Protein AF-K1UNY4-F1 (afdb_monomer_lite)

Secondary structure (DSSP, 8-state):
---TT--EEEEEE-SSSS-EEEEEE-SB-TTSPBP--TTHHHHHHHHHHHHHHHHTPPP-S----------PPP-

Structure (mmCIF, N/CA/C/O backbone):
data_AF-K1UNY4-F1
#
_entry.id   AF-K1UNY4-F1
#
loop_
_atom_site.group_PDB
_atom_site.id
_atom_site.type_symbol
_atom_site.label_atom_id
_atom_site.label_alt_id
_atom_site.label_comp_id
_atom_site.label_asym_id
_atom_site.label_entity_id
_atom_site.label_seq_id
_atom_site.pdbx_PDB_ins_code
_atom_site.Cartn_x
_atom_site.Cartn_y
_atom_site.Cartn_z
_atom_site.occupancy
_atom_site.B_iso_or_equiv
_atom_site.auth_seq_id
_atom_site.auth_comp_id
_atom_site.auth_asym_id
_atom_site.auth_atom_id
_atom_site.pdbx_PDB_model_num
ATOM 1 N N . MET A 1 1 ? 2.935 -4.287 -9.776 1.00 85.88 1 MET A N 1
ATOM 2 C CA . MET A 1 1 ? 3.573 -3.963 -8.479 1.00 85.88 1 MET A CA 1
ATOM 3 C C . MET A 1 1 ? 4.415 -5.115 -7.941 1.00 85.88 1 MET A C 1
ATOM 5 O O . MET A 1 1 ? 5.463 -4.830 -7.390 1.00 85.88 1 MET A O 1
ATOM 9 N N . GLY A 1 2 ? 4.049 -6.380 -8.189 1.00 87.25 2 GLY A N 1
ATOM 10 C CA . GLY A 1 2 ? 4.907 -7.537 -7.876 1.00 87.25 2 GLY A CA 1
ATOM 11 C C . GLY A 1 2 ? 4.499 -8.306 -6.619 1.00 87.25 2 GLY A C 1
ATOM 12 O O . GLY A 1 2 ? 5.094 -9.330 -6.336 1.00 87.25 2 GLY A O 1
ATOM 13 N N . TRP A 1 3 ? 3.464 -7.840 -5.913 1.00 90.88 3 TRP A N 1
ATOM 14 C CA . TRP A 1 3 ? 2.837 -8.516 -4.768 1.00 90.88 3 TRP A CA 1
ATOM 15 C C . TRP A 1 3 ? 1.611 -9.362 -5.159 1.00 90.88 3 TRP A C 1
ATOM 17 O O . TRP A 1 3 ? 0.751 -9.616 -4.325 1.00 90.88 3 TRP A O 1
ATOM 27 N N . GLY A 1 4 ? 1.482 -9.741 -6.435 1.00 88.56 4 GLY A N 1
ATOM 28 C CA . GLY A 1 4 ? 0.446 -10.699 -6.832 1.00 88.56 4 GLY A CA 1
ATOM 29 C C . GLY A 1 4 ? 0.718 -12.054 -6.183 1.00 88.56 4 GLY A C 1
ATOM 30 O O . GLY A 1 4 ? 1.881 -12.375 -5.957 1.00 88.56 4 GLY A O 1
ATOM 31 N N . GLU A 1 5 ? -0.340 -12.805 -5.867 1.00 88.81 5 GLU A N 1
ATOM 32 C CA . GLU A 1 5 ? -0.265 -14.162 -5.284 1.00 88.81 5 GLU A CA 1
ATOM 33 C C . GLU A 1 5 ? 0.360 -14.241 -3.879 1.00 88.81 5 GLU A C 1
ATOM 35 O O . GLU A 1 5 ? 0.555 -15.327 -3.337 1.00 88.81 5 GLU A O 1
ATOM 40 N N . GLN A 1 6 ? 0.634 -13.098 -3.249 1.00 94.00 6 GLN A N 1
ATOM 41 C CA . GLN A 1 6 ? 1.144 -13.059 -1.885 1.00 94.00 6 GLN A CA 1
ATOM 42 C C . GLN A 1 6 ? 0.031 -13.342 -0.869 1.00 94.00 6 GLN A C 1
ATOM 44 O O . GLN A 1 6 ? -1.102 -12.897 -1.071 1.00 94.00 6 GLN A O 1
ATOM 49 N N . PRO A 1 7 ? 0.340 -14.000 0.262 1.00 95.38 7 PRO A N 1
ATOM 50 C CA . PRO A 1 7 ? -0.591 -14.065 1.377 1.00 95.38 7 PRO A CA 1
ATOM 51 C C . PRO A 1 7 ? -0.815 -12.659 1.945 1.00 95.38 7 PRO A C 1
ATOM 53 O O . PRO A 1 7 ? 0.134 -11.887 2.124 1.00 95.38 7 PRO A O 1
ATOM 56 N N . TYR A 1 8 ? -2.070 -12.335 2.246 1.00 95.94 8 TYR A N 1
ATOM 57 C CA . TYR A 1 8 ? -2.453 -11.025 2.756 1.00 95.94 8 TYR A CA 1
ATOM 58 C C . TYR A 1 8 ? -3.526 -11.119 3.840 1.00 95.94 8 TYR A C 1
ATOM 60 O O . TYR A 1 8 ? -4.305 -12.068 3.897 1.00 95.94 8 TYR A O 1
ATOM 68 N N . ILE A 1 9 ? -3.570 -10.093 4.686 1.00 97.25 9 ILE A N 1
ATOM 69 C CA . ILE A 1 9 ? -4.617 -9.872 5.683 1.00 97.25 9 ILE A CA 1
ATOM 70 C C . ILE A 1 9 ? -5.342 -8.583 5.317 1.00 97.25 9 ILE A C 1
ATOM 72 O O . ILE A 1 9 ? -4.714 -7.584 4.954 1.00 97.25 9 ILE A O 1
ATOM 76 N N . VAL A 1 10 ? -6.668 -8.607 5.424 1.00 96.56 10 VAL A N 1
ATOM 77 C CA . VAL A 1 10 ? -7.518 -7.431 5.245 1.00 96.56 10 VAL A CA 1
ATOM 78 C C . VAL A 1 10 ? -8.183 -7.104 6.567 1.00 96.56 10 VAL A C 1
ATOM 80 O O . VAL A 1 10 ? -8.830 -7.959 7.165 1.00 96.56 10 VAL A O 1
ATOM 83 N N . TYR A 1 11 ? -8.050 -5.856 7.001 1.00 96.44 11 TYR A N 1
ATOM 84 C CA . TYR A 1 11 ? -8.689 -5.355 8.208 1.00 96.44 11 TYR A CA 1
ATOM 85 C C . TYR A 1 11 ? -9.515 -4.110 7.896 1.00 96.44 11 TYR A C 1
ATOM 87 O O . TYR A 1 11 ? -9.046 -3.215 7.192 1.00 96.44 11 TYR A O 1
ATOM 95 N N . LYS A 1 12 ? -10.743 -4.049 8.414 1.00 95.75 12 LYS A N 1
ATOM 96 C CA . LYS A 1 12 ? -11.652 -2.909 8.256 1.00 95.75 12 LYS A CA 1
ATOM 97 C C . LYS A 1 12 ? -11.712 -2.125 9.564 1.00 95.75 12 LYS A C 1
ATOM 99 O O . LYS A 1 12 ? -12.140 -2.661 10.578 1.00 95.75 12 LYS A O 1
ATOM 104 N N . HIS A 1 13 ? -11.339 -0.854 9.504 1.00 95.94 13 HIS A N 1
ATOM 105 C CA . HIS A 1 13 ? -11.516 0.109 10.582 1.00 95.94 13 HIS A CA 1
ATOM 106 C C . HIS A 1 13 ? -12.912 0.734 10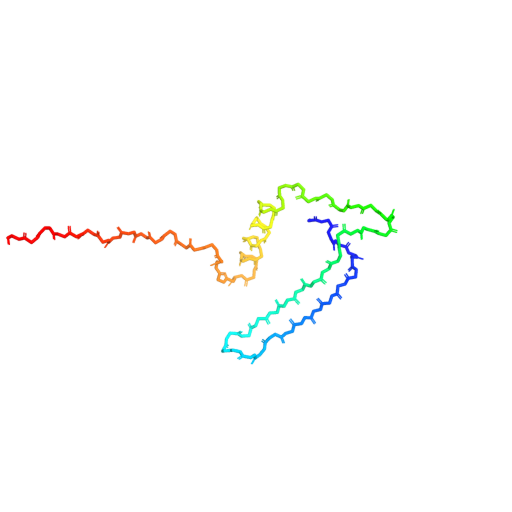.527 1.00 95.94 13 HIS A C 1
ATOM 108 O O . HIS A 1 13 ? -13.346 1.226 9.478 1.00 95.94 13 HIS A O 1
ATOM 114 N N . THR A 1 14 ? -13.596 0.713 11.669 1.00 94.81 14 THR A N 1
ATOM 115 C CA . THR A 1 14 ? -14.924 1.315 11.896 1.00 94.81 14 THR A CA 1
ATOM 116 C C . THR A 1 14 ? -14.953 2.197 13.146 1.00 94.81 14 THR A C 1
ATOM 118 O O . THR A 1 14 ? -16.016 2.582 13.613 1.00 94.81 14 THR A O 1
ATOM 121 N N . ASP A 1 15 ? -13.786 2.483 13.710 1.00 93.62 15 ASP A N 1
ATOM 122 C CA . ASP A 1 15 ? -13.561 3.248 14.939 1.00 93.62 15 ASP A CA 1
ATOM 123 C C . ASP A 1 15 ? -13.690 4.770 14.753 1.00 93.62 15 ASP A C 1
ATOM 125 O O . ASP A 1 15 ? -13.724 5.509 15.731 1.00 93.62 15 ASP A O 1
ATOM 129 N N . ILE A 1 16 ? -13.800 5.245 13.508 1.00 92.19 16 ILE A N 1
ATOM 130 C CA . ILE A 1 16 ? -13.997 6.655 13.147 1.00 92.19 16 ILE A CA 1
ATOM 131 C C . ILE A 1 16 ? -15.029 6.778 12.018 1.00 92.19 16 ILE A C 1
ATOM 133 O O . ILE A 1 16 ? -15.271 5.810 11.297 1.00 92.19 16 ILE A O 1
ATOM 137 N N . GLU A 1 17 ? -15.584 7.980 11.805 1.00 91.50 17 GLU A N 1
ATOM 138 C CA . GLU A 1 17 ? -16.596 8.237 10.757 1.00 91.50 17 GLU A CA 1
ATOM 139 C C .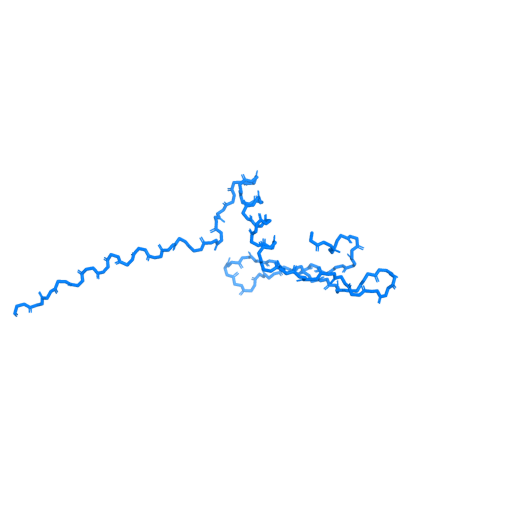 GLU A 1 17 ? -16.160 7.762 9.363 1.00 91.50 17 GLU A C 1
ATOM 141 O O . GLU A 1 17 ? -16.958 7.232 8.589 1.00 91.50 17 GLU A O 1
ATOM 146 N N . ARG A 1 18 ? -14.868 7.900 9.038 1.00 88.44 18 ARG A N 1
ATOM 147 C CA . ARG A 1 18 ? -14.316 7.366 7.790 1.00 88.44 18 ARG A CA 1
ATOM 148 C C . ARG A 1 18 ? -14.015 5.871 7.921 1.00 88.44 18 ARG A C 1
ATOM 150 O O . ARG A 1 18 ? -12.973 5.452 8.433 1.00 88.44 18 ARG A O 1
ATOM 157 N N . THR A 1 19 ? -14.892 5.053 7.353 1.00 91.19 19 THR A N 1
ATOM 158 C CA . THR A 1 19 ? -14.591 3.632 7.155 1.00 91.19 19 THR A CA 1
ATOM 159 C C . THR A 1 19 ? -13.402 3.495 6.203 1.00 91.19 19 THR A C 1
ATOM 161 O O . THR A 1 19 ? -13.434 3.996 5.079 1.00 91.19 19 THR A O 1
ATOM 164 N N . HIS A 1 20 ? -12.344 2.817 6.643 1.00 93.19 20 HIS A N 1
ATOM 165 C CA . HIS A 1 20 ? -11.176 2.538 5.808 1.00 93.19 20 HIS A CA 1
ATOM 166 C C . HIS A 1 20 ? -10.654 1.129 6.063 1.00 93.19 20 HIS A C 1
ATOM 168 O O . HIS A 1 20 ? -10.957 0.509 7.078 1.00 93.19 20 HIS A O 1
ATOM 174 N N . MET A 1 21 ? -9.900 0.593 5.109 1.00 94.69 21 MET A N 1
ATOM 175 C CA . MET A 1 21 ? -9.382 -0.768 5.184 1.00 94.69 21 MET A CA 1
ATOM 176 C C . MET A 1 21 ? -7.865 -0.764 5.028 1.00 94.69 21 MET A C 1
ATOM 178 O O . MET A 1 21 ? -7.324 -0.024 4.205 1.00 94.69 21 MET A O 1
ATOM 182 N N . HIS A 1 22 ? -7.190 -1.619 5.790 1.00 95.12 22 HIS A N 1
ATOM 183 C CA . HIS A 1 22 ? -5.785 -1.946 5.596 1.00 95.12 22 HIS A CA 1
ATOM 184 C C . HIS A 1 22 ? -5.670 -3.305 4.916 1.00 95.12 22 HIS A C 1
ATOM 186 O O . HIS A 1 22 ? -6.269 -4.283 5.357 1.00 95.12 22 HIS A O 1
ATOM 192 N N . ILE A 1 23 ? -4.879 -3.357 3.847 1.00 94.69 23 ILE A N 1
ATOM 193 C CA . ILE A 1 23 ? -4.445 -4.598 3.208 1.00 94.69 23 ILE A CA 1
ATOM 194 C C . ILE A 1 23 ? -2.953 -4.731 3.501 1.00 94.69 23 ILE A C 1
ATOM 196 O O . ILE A 1 23 ? -2.165 -3.870 3.103 1.00 94.69 23 ILE A O 1
ATOM 200 N N . VAL A 1 24 ? -2.574 -5.784 4.217 1.00 95.62 24 VAL A N 1
ATOM 201 C CA . VAL A 1 24 ? -1.194 -6.037 4.648 1.00 95.62 24 VAL A CA 1
ATOM 202 C C . VAL A 1 24 ? -0.710 -7.331 4.009 1.00 95.62 24 VAL A C 1
ATOM 204 O O . VAL A 1 24 ? -1.414 -8.332 4.030 1.00 95.62 24 VAL A O 1
ATOM 207 N N . THR A 1 25 ? 0.491 -7.310 3.438 1.00 95.19 25 THR A N 1
ATOM 208 C CA . THR A 1 25 ? 1.112 -8.449 2.748 1.00 95.19 25 THR A CA 1
ATOM 209 C C . THR A 1 25 ? 2.602 -8.505 3.067 1.00 95.19 25 THR A C 1
ATOM 211 O O . THR A 1 25 ? 3.200 -7.505 3.470 1.00 95.19 25 THR A O 1
ATOM 214 N N . ILE A 1 26 ? 3.230 -9.653 2.821 1.00 94.56 26 ILE A N 1
ATOM 215 C CA . ILE A 1 26 ? 4.683 -9.824 2.942 1.00 94.56 26 ILE A CA 1
ATOM 216 C C . ILE A 1 26 ? 5.424 -9.399 1.664 1.00 94.56 26 ILE A C 1
ATOM 218 O O . ILE A 1 26 ? 4.872 -9.425 0.559 1.00 94.56 26 ILE A O 1
ATOM 222 N N . GLN A 1 27 ? 6.701 -9.028 1.808 1.00 94.38 27 GLN A N 1
ATOM 223 C CA . GLN A 1 27 ? 7.577 -8.599 0.704 1.00 94.38 27 GLN A CA 1
ATOM 224 C C . GLN A 1 27 ? 8.481 -9.710 0.144 1.00 94.38 27 GLN A C 1
ATOM 226 O O . GLN A 1 27 ? 9.344 -9.425 -0.685 1.00 94.38 27 GLN A O 1
ATOM 231 N N . VAL A 1 28 ? 8.315 -10.954 0.588 1.00 94.31 28 VAL A N 1
ATOM 232 C CA . VAL A 1 28 ? 9.115 -12.107 0.153 1.00 94.31 28 VAL A CA 1
ATOM 233 C C . VAL A 1 28 ? 8.222 -13.046 -0.644 1.00 94.31 28 VAL A C 1
ATOM 235 O O . VAL A 1 28 ? 7.139 -13.387 -0.177 1.00 94.31 28 VAL A O 1
ATOM 238 N N . ASN A 1 29 ? 8.644 -13.419 -1.850 1.00 93.25 29 ASN A N 1
ATOM 239 C CA . ASN A 1 29 ? 7.883 -14.328 -2.708 1.00 93.25 29 ASN A CA 1
ATOM 240 C C . ASN A 1 29 ? 8.040 -15.799 -2.280 1.00 93.25 29 ASN A C 1
ATOM 242 O O . ASN A 1 29 ? 8.855 -16.121 -1.416 1.00 93.25 29 ASN A O 1
ATOM 246 N N . ALA A 1 30 ? 7.307 -16.703 -2.936 1.00 91.94 30 ALA A N 1
ATOM 247 C CA . ALA A 1 30 ? 7.340 -18.143 -2.651 1.00 91.94 30 ALA A CA 1
ATOM 248 C C . ALA A 1 30 ? 8.738 -18.788 -2.775 1.00 91.94 30 ALA A C 1
ATOM 250 O O . ALA A 1 30 ? 9.003 -19.807 -2.149 1.00 91.94 30 ALA A O 1
ATOM 251 N N . ASN A 1 31 ? 9.654 -18.170 -3.529 1.00 94.12 31 ASN A N 1
ATOM 252 C CA . ASN A 1 31 ? 11.034 -18.633 -3.695 1.00 94.12 31 ASN A CA 1
ATOM 253 C C . ASN A 1 31 ? 11.998 -18.046 -2.644 1.00 94.12 31 ASN A C 1
ATOM 255 O O . ASN A 1 31 ? 13.214 -18.126 -2.814 1.00 94.12 31 ASN A O 1
ATOM 259 N N . GLY A 1 32 ? 11.487 -17.374 -1.607 1.00 94.25 32 GLY A N 1
ATOM 260 C CA . GLY A 1 32 ? 12.304 -16.758 -0.559 1.00 94.25 32 GLY A CA 1
ATOM 261 C C . GLY A 1 32 ? 13.034 -15.482 -0.992 1.00 94.25 32 GLY A C 1
ATOM 262 O O . GLY A 1 32 ? 13.925 -15.012 -0.287 1.00 94.25 32 GLY A O 1
ATOM 263 N N . ARG A 1 33 ? 12.685 -14.888 -2.142 1.00 95.31 33 ARG A N 1
ATOM 264 C CA . ARG A 1 33 ? 13.337 -13.672 -2.656 1.00 95.31 33 ARG A CA 1
ATOM 265 C C . ARG A 1 33 ? 12.514 -12.426 -2.351 1.00 95.31 33 ARG A C 1
ATOM 267 O O . ARG A 1 33 ? 11.292 -12.422 -2.510 1.00 95.31 33 ARG A O 1
ATOM 274 N N . LYS A 1 34 ? 13.196 -11.335 -1.983 1.00 94.19 34 LYS A N 1
ATOM 275 C CA . LYS A 1 34 ? 12.568 -10.016 -1.829 1.00 94.19 34 LYS A CA 1
ATOM 276 C C . LYS A 1 34 ? 11.965 -9.567 -3.166 1.00 94.19 34 LYS A C 1
ATOM 278 O O . LYS A 1 34 ? 12.629 -9.584 -4.202 1.00 94.19 34 LYS A O 1
ATOM 283 N N . ILE A 1 35 ? 10.717 -9.118 -3.130 1.00 94.56 35 ILE A N 1
ATOM 284 C CA . ILE A 1 35 ? 10.031 -8.495 -4.263 1.00 94.56 35 ILE A CA 1
ATOM 285 C C . ILE A 1 35 ? 10.669 -7.131 -4.548 1.00 94.56 35 ILE A C 1
ATOM 287 O O . ILE A 1 35 ? 10.874 -6.325 -3.640 1.00 94.56 35 ILE A O 1
ATOM 291 N N . ASN A 1 36 ? 10.956 -6.852 -5.823 1.00 92.81 36 ASN A N 1
ATOM 292 C CA . ASN A 1 36 ? 11.558 -5.587 -6.239 1.00 92.81 36 ASN A CA 1
ATOM 293 C C . ASN A 1 36 ? 10.616 -4.396 -5.966 1.00 92.81 36 ASN A C 1
ATOM 295 O O . ASN A 1 36 ? 9.576 -4.214 -6.613 1.00 92.81 36 ASN A O 1
ATOM 299 N N . ASP A 1 37 ? 11.038 -3.541 -5.041 1.00 91.75 37 ASP A N 1
ATOM 300 C CA . ASP A 1 37 ? 10.345 -2.347 -4.567 1.00 91.75 37 ASP A CA 1
ATOM 301 C C . ASP A 1 37 ? 10.930 -1.038 -5.126 1.00 91.75 37 ASP A C 1
ATOM 303 O O . ASP A 1 37 ? 10.555 0.051 -4.686 1.00 91.75 37 ASP A O 1
ATOM 307 N N . SER A 1 38 ? 11.779 -1.105 -6.155 1.00 94.62 38 SER A N 1
ATOM 308 C CA . SER A 1 38 ? 12.306 0.085 -6.830 1.00 94.62 38 SER A CA 1
ATOM 309 C C . SER A 1 38 ? 11.173 0.972 -7.349 1.00 94.62 38 SER A C 1
ATOM 311 O O . SER A 1 38 ? 10.156 0.483 -7.857 1.00 94.62 38 SER A O 1
ATOM 313 N N . ARG A 1 39 ? 11.313 2.291 -7.170 1.00 95.00 39 ARG A N 1
ATOM 314 C CA . ARG A 1 39 ? 10.306 3.299 -7.552 1.00 95.00 39 ARG A CA 1
ATOM 315 C C . ARG A 1 39 ? 8.888 2.966 -7.053 1.00 95.00 39 ARG A C 1
ATOM 317 O O . ARG A 1 39 ? 7.899 3.265 -7.721 1.00 95.00 39 ARG A O 1
ATOM 324 N N . ARG A 1 40 ? 8.759 2.312 -5.886 1.00 93.12 40 ARG A N 1
ATOM 325 C CA . ARG A 1 40 ? 7.464 1.906 -5.298 1.00 93.12 40 ARG A CA 1
ATOM 326 C C . ARG A 1 40 ? 6.481 3.067 -5.213 1.00 93.12 40 ARG A C 1
ATOM 328 O O . ARG A 1 40 ? 5.316 2.875 -5.531 1.00 93.12 40 ARG A O 1
ATOM 335 N N . ASN A 1 41 ? 6.943 4.246 -4.796 1.00 93.19 41 ASN A N 1
ATOM 336 C CA . ASN A 1 41 ? 6.081 5.416 -4.646 1.00 93.19 41 ASN A CA 1
ATOM 337 C C . ASN A 1 41 ? 5.464 5.844 -5.986 1.00 93.19 41 ASN A C 1
ATOM 339 O O . ASN A 1 41 ? 4.246 5.905 -6.108 1.00 93.19 41 ASN A O 1
ATOM 343 N N . GLU A 1 42 ? 6.292 6.051 -7.011 1.00 94.88 42 GLU A N 1
ATOM 344 C CA . GLU A 1 42 ? 5.845 6.442 -8.356 1.00 94.88 42 GLU A CA 1
ATOM 345 C C . GLU A 1 42 ? 4.872 5.420 -8.951 1.00 94.88 42 GLU A C 1
ATOM 347 O O . GLU A 1 42 ? 3.793 5.779 -9.425 1.00 94.88 42 GLU A O 1
ATOM 352 N N . ARG A 1 43 ? 5.217 4.127 -8.865 1.00 94.69 43 ARG A N 1
ATOM 353 C CA . ARG A 1 43 ? 4.359 3.041 -9.357 1.00 94.69 43 ARG A CA 1
ATOM 354 C C . ARG A 1 43 ? 3.038 2.952 -8.586 1.00 94.69 43 ARG A C 1
ATOM 356 O O . ARG A 1 43 ? 2.008 2.680 -9.197 1.00 94.69 43 ARG A O 1
ATOM 363 N N . SER A 1 44 ? 3.062 3.187 -7.272 1.00 93.12 44 SER A N 1
ATOM 364 C CA . SER A 1 44 ? 1.865 3.218 -6.423 1.00 93.12 44 SER A CA 1
ATOM 365 C C . SER A 1 44 ? 0.932 4.352 -6.841 1.00 93.12 44 SER A C 1
ATOM 367 O O . SER A 1 44 ? -0.232 4.108 -7.138 1.00 93.12 44 SER A O 1
ATOM 369 N N . VAL A 1 45 ? 1.466 5.569 -6.977 1.00 94.25 45 VAL A N 1
ATOM 370 C CA . VAL A 1 45 ? 0.705 6.750 -7.409 1.00 94.25 45 VAL A CA 1
ATOM 371 C C . VAL A 1 45 ? 0.061 6.533 -8.781 1.00 94.25 45 VAL A C 1
ATOM 373 O O . VAL A 1 45 ? -1.131 6.784 -8.932 1.00 94.25 45 VAL A O 1
ATOM 376 N N . ALA A 1 46 ? 0.805 6.006 -9.758 1.00 94.75 46 ALA A N 1
ATOM 377 C CA . ALA A 1 46 ? 0.271 5.744 -11.097 1.00 94.75 46 ALA A CA 1
ATOM 378 C C . ALA A 1 46 ? -0.888 4.727 -11.094 1.00 94.75 46 ALA A C 1
ATOM 380 O O . ALA A 1 46 ? -1.837 4.849 -11.870 1.00 94.75 46 ALA A O 1
ATOM 381 N N . ILE A 1 47 ? -0.829 3.715 -10.222 1.00 93.94 47 ILE A N 1
ATOM 382 C CA . ILE A 1 47 ? -1.906 2.728 -10.074 1.00 93.94 47 ILE A CA 1
ATOM 383 C C . ILE A 1 47 ? -3.114 3.340 -9.381 1.00 93.94 47 ILE A C 1
ATOM 385 O O . ILE A 1 47 ? -4.229 3.121 -9.850 1.00 93.94 47 ILE A O 1
ATOM 389 N N . THR A 1 48 ? -2.904 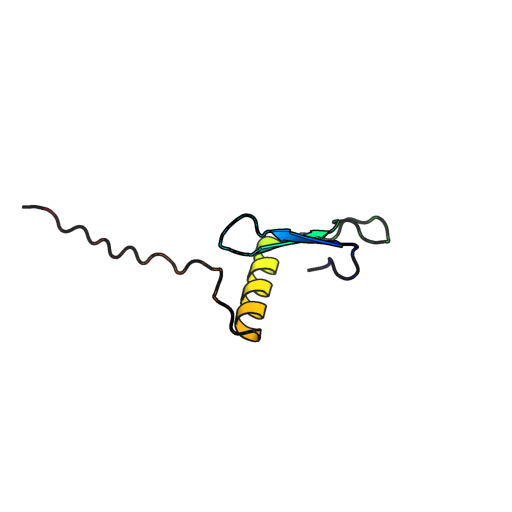4.124 -8.324 1.00 94.56 48 THR A N 1
ATOM 390 C CA . THR A 1 48 ? -3.974 4.863 -7.649 1.00 94.56 48 THR A CA 1
ATOM 391 C C . THR A 1 48 ? -4.733 5.739 -8.646 1.00 94.56 48 THR A C 1
ATOM 393 O O . THR A 1 48 ? -5.937 5.565 -8.795 1.00 94.56 48 THR A O 1
ATOM 396 N N . GLU A 1 49 ? -4.036 6.556 -9.442 1.00 95.38 49 GLU A N 1
ATOM 397 C CA . GLU A 1 49 ? -4.658 7.404 -10.474 1.00 95.38 49 GLU A CA 1
ATOM 398 C C . GLU A 1 49 ? -5.417 6.595 -11.539 1.00 95.38 49 GLU A C 1
ATOM 400 O O . GLU A 1 49 ? -6.482 6.998 -12.013 1.00 95.38 49 GLU A O 1
ATOM 405 N N . LYS A 1 50 ? -4.885 5.431 -11.936 1.00 96.00 50 LYS A N 1
ATOM 406 C CA . LYS A 1 50 ? -5.559 4.540 -12.890 1.00 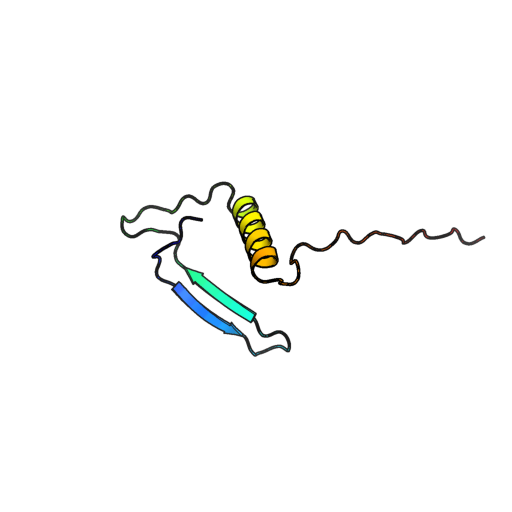96.00 50 LYS A CA 1
ATOM 407 C C . LYS A 1 50 ? -6.844 3.952 -12.302 1.00 96.00 50 LYS A C 1
ATOM 409 O O . LYS A 1 50 ? -7.837 3.845 -13.021 1.00 96.00 50 LYS A O 1
ATOM 414 N N . LEU A 1 51 ? -6.829 3.555 -11.029 1.00 95.56 51 LEU A N 1
ATOM 415 C CA . LEU A 1 51 ? -8.001 3.023 -10.330 1.00 95.56 51 LEU A CA 1
ATOM 416 C C . LEU A 1 51 ? -9.057 4.108 -10.117 1.00 95.56 51 LEU A C 1
ATOM 418 O O . LEU A 1 51 ? -10.231 3.853 -10.369 1.00 95.56 51 LEU A O 1
ATOM 422 N N . GLU A 1 52 ? -8.634 5.313 -9.737 1.00 96.06 52 GLU A N 1
ATOM 423 C CA . GLU A 1 52 ? -9.508 6.479 -9.601 1.00 96.06 52 GLU A CA 1
ATOM 424 C C . GLU A 1 52 ? -10.266 6.759 -10.896 1.00 96.06 52 GLU A C 1
ATOM 426 O O . GLU A 1 52 ? -11.491 6.829 -10.882 1.00 96.06 52 GLU A O 1
ATOM 431 N N . LYS A 1 53 ? -9.562 6.817 -12.035 1.00 95.75 53 LYS A N 1
ATOM 432 C CA . LYS A 1 53 ? -10.193 7.009 -13.350 1.00 95.75 53 LYS A CA 1
ATOM 433 C C . LYS A 1 53 ? -11.111 5.850 -13.732 1.00 95.75 53 LYS A C 1
ATOM 435 O O . LYS A 1 53 ? -12.209 6.082 -14.220 1.00 95.75 53 LYS A O 1
ATOM 440 N N . LYS A 1 54 ? -10.671 4.604 -13.520 1.00 97.69 54 LYS A N 1
ATOM 441 C CA . LYS A 1 54 ? -11.435 3.407 -13.911 1.00 97.69 54 LYS A CA 1
ATOM 442 C C . LYS A 1 54 ? -12.761 3.295 -13.156 1.00 97.69 54 LYS A C 1
ATOM 444 O O . LYS A 1 54 ? -13.759 2.891 -13.744 1.00 97.69 54 LYS A O 1
ATOM 449 N N . TYR A 1 55 ? -12.755 3.609 -11.864 1.00 96.69 55 TYR A N 1
ATOM 450 C CA . TYR A 1 55 ? -13.910 3.436 -10.983 1.00 96.69 55 TYR A CA 1
ATOM 451 C C . TYR A 1 55 ? -14.584 4.759 -10.599 1.00 96.69 55 TYR A C 1
ATOM 453 O O . TYR A 1 55 ? -15.455 4.753 -9.739 1.00 96.69 55 TYR A O 1
ATOM 461 N N . HIS A 1 56 ? -14.212 5.871 -11.242 1.00 95.19 56 HIS A N 1
ATOM 462 C CA . HIS A 1 56 ? -14.753 7.209 -10.977 1.00 95.19 56 HIS A CA 1
ATOM 463 C C . HIS A 1 56 ? -14.653 7.616 -9.494 1.00 95.19 56 HIS A C 1
ATOM 465 O O . HIS A 1 56 ? -15.590 8.164 -8.918 1.00 95.19 56 HIS A O 1
ATOM 471 N N . LEU A 1 57 ? -13.512 7.322 -8.862 1.00 92.44 57 LEU A N 1
ATOM 472 C CA . LEU A 1 57 ? -13.266 7.631 -7.450 1.00 92.44 57 LEU A CA 1
ATOM 473 C C . LEU A 1 57 ? -12.728 9.053 -7.273 1.00 92.44 57 LEU A C 1
ATOM 475 O O . LEU A 1 57 ? -12.158 9.647 -8.190 1.00 92.44 57 LEU A O 1
ATOM 479 N N . HIS A 1 58 ? -12.850 9.572 -6.052 1.00 90.44 58 HIS A N 1
ATOM 480 C CA . HIS A 1 58 ? -12.239 10.841 -5.674 1.00 90.44 58 HIS A CA 1
ATOM 481 C C . HIS A 1 58 ? -10.705 10.761 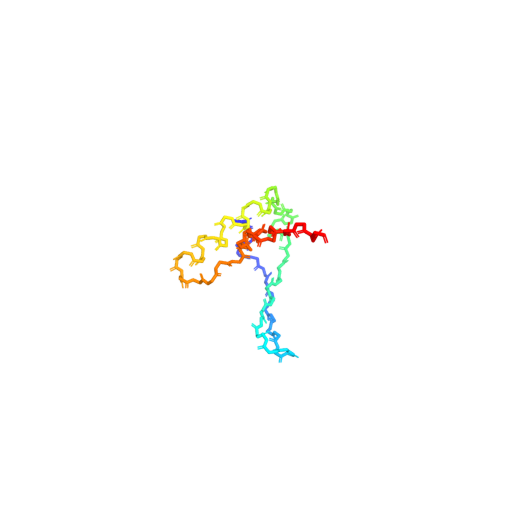-5.733 1.00 90.44 58 HIS A C 1
ATOM 483 O O . HIS A 1 58 ? -10.129 9.874 -5.098 1.00 90.44 58 HIS A O 1
ATOM 489 N N . PRO A 1 59 ? -10.033 11.698 -6.429 1.00 90.88 59 PRO A N 1
ATOM 490 C CA . PRO A 1 59 ? -8.579 11.727 -6.482 1.00 90.88 59 PRO A CA 1
ATOM 491 C C . PRO A 1 59 ? -7.937 11.932 -5.106 1.00 90.88 59 PRO A C 1
ATOM 493 O O . PRO A 1 59 ? -8.222 12.908 -4.411 1.00 90.88 59 PRO A O 1
ATOM 496 N N . ALA A 1 60 ? -7.016 11.046 -4.735 1.00 84.62 60 ALA A N 1
ATOM 497 C CA . ALA A 1 60 ? -6.252 11.110 -3.493 1.00 84.62 60 ALA A CA 1
ATOM 498 C C . ALA A 1 60 ? -5.123 12.148 -3.557 1.00 84.62 60 ALA A C 1
ATOM 500 O O . ALA A 1 60 ? -4.684 12.670 -2.527 1.00 84.62 60 ALA A O 1
ATOM 501 N N . LYS A 1 61 ? -4.635 12.477 -4.762 1.00 79.19 61 LYS A N 1
ATOM 502 C CA . LYS A 1 61 ? -3.695 13.587 -4.935 1.00 79.19 61 LYS A CA 1
ATOM 503 C C . LYS A 1 61 ? -4.392 14.882 -4.535 1.00 79.19 61 LYS A C 1
ATOM 505 O O . LYS A 1 61 ? -5.288 15.357 -5.227 1.00 79.19 61 LYS A O 1
ATOM 510 N N . ARG A 1 62 ? -3.928 15.473 -3.429 1.00 61.59 62 ARG A N 1
ATOM 511 C CA . ARG A 1 62 ? -4.322 16.812 -2.983 1.00 61.59 62 ARG A CA 1
ATOM 512 C C . ARG A 1 62 ? -4.215 17.752 -4.184 1.00 61.59 62 ARG A C 1
ATOM 514 O O . ARG A 1 62 ? -3.114 17.945 -4.706 1.00 61.59 62 ARG A O 1
ATOM 521 N N . GLN A 1 63 ? -5.335 18.330 -4.626 1.00 58.09 63 GLN A N 1
ATOM 522 C CA . GLN A 1 63 ? -5.278 19.500 -5.498 1.00 58.09 63 GLN A CA 1
ATOM 523 C C . GLN A 1 63 ? -4.318 20.478 -4.820 1.00 58.09 63 GLN A C 1
ATOM 525 O O . GLN A 1 63 ? -4.442 20.710 -3.611 1.00 58.09 63 GLN A O 1
ATOM 530 N N . LYS A 1 64 ? -3.306 20.976 -5.550 1.00 53.75 64 LYS A N 1
ATOM 531 C CA . LYS A 1 64 ? -2.455 22.058 -5.042 1.00 53.75 64 LYS A CA 1
ATOM 532 C C . LYS A 1 64 ? -3.406 23.070 -4.425 1.00 53.75 64 LYS A C 1
ATOM 534 O O . LYS A 1 64 ? -4.296 23.551 -5.122 1.00 53.75 64 LYS A O 1
ATOM 539 N N . ARG A 1 65 ? -3.260 23.339 -3.125 1.00 50.91 65 ARG A N 1
ATOM 540 C CA . ARG A 1 65 ? -3.962 24.452 -2.495 1.00 50.91 65 ARG A CA 1
ATOM 541 C C . ARG A 1 65 ? -3.536 25.651 -3.331 1.00 50.91 65 ARG A C 1
ATOM 543 O O . ARG A 1 65 ? -2.372 26.037 -3.258 1.00 50.91 65 ARG A O 1
ATOM 550 N N . VAL A 1 66 ? -4.407 26.156 -4.202 1.00 54.41 66 VAL A N 1
ATOM 551 C CA . VAL A 1 66 ? -4.155 27.440 -4.840 1.00 54.41 66 VAL A CA 1
ATOM 552 C C . VAL A 1 66 ? -4.147 28.388 -3.656 1.00 54.41 66 VAL A C 1
ATOM 554 O O . VAL A 1 66 ? -5.176 28.600 -3.018 1.00 54.41 66 VAL A O 1
ATOM 557 N N . SER A 1 67 ? -2.966 28.830 -3.236 1.00 56.12 67 SER A N 1
ATOM 558 C CA . SER A 1 67 ? -2.843 29.840 -2.200 1.00 56.12 67 SER A CA 1
ATOM 559 C C . SER A 1 67 ? -3.277 31.167 -2.811 1.00 56.12 67 SER A C 1
ATOM 561 O O . SER A 1 67 ? -2.456 32.035 -3.077 1.00 56.12 67 SER A O 1
ATOM 563 N N . LEU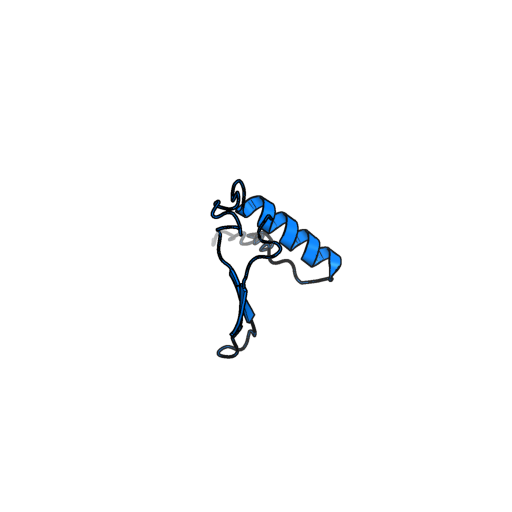 A 1 68 ? -4.579 31.322 -3.038 1.00 50.53 68 LEU A N 1
ATOM 564 C CA . LEU A 1 68 ? -5.237 32.607 -3.249 1.00 50.53 68 LEU A CA 1
ATOM 565 C C . LEU A 1 68 ? -5.441 33.288 -1.886 1.00 50.53 68 LEU A C 1
ATOM 567 O O . LEU A 1 68 ? -6.518 33.760 -1.561 1.00 50.53 68 LEU A O 1
ATOM 571 N N . TRP A 1 69 ? -4.393 33.324 -1.063 1.00 53.34 69 TRP A N 1
ATOM 572 C CA . TRP A 1 69 ? -4.302 34.308 0.009 1.00 53.34 69 TRP A CA 1
ATOM 573 C C . TRP A 1 69 ? -3.399 35.417 -0.517 1.00 53.34 69 TRP A C 1
ATOM 575 O O . TRP A 1 69 ? -2.231 35.514 -0.152 1.00 53.34 69 TRP A O 1
ATOM 585 N N . GLN A 1 70 ? -3.930 36.215 -1.444 1.00 62.56 70 GLN A N 1
ATOM 586 C CA . GLN A 1 70 ? -3.388 37.545 -1.696 1.00 62.56 70 GLN A CA 1
ATOM 587 C C . GLN A 1 70 ? -3.752 38.387 -0.472 1.00 62.56 70 GLN A C 1
ATOM 589 O O . GLN A 1 70 ? -4.826 38.983 -0.419 1.00 62.56 70 GLN A O 1
ATOM 594 N N . LEU A 1 71 ? -2.904 38.362 0.558 1.00 65.75 71 LEU A N 1
ATOM 595 C CA . LEU A 1 71 ? -3.016 39.314 1.657 1.00 65.75 71 LEU A CA 1
ATOM 596 C C . LEU A 1 71 ? -2.838 40.708 1.053 1.00 65.75 71 LEU A C 1
ATOM 598 O O . LEU A 1 71 ? -1.780 41.015 0.505 1.00 65.75 71 LEU A O 1
ATOM 602 N N . LYS A 1 72 ? -3.894 41.521 1.097 1.00 60.09 72 LYS A N 1
ATOM 603 C CA . LYS A 1 72 ? -3.772 42.945 0.795 1.00 60.09 72 LYS A CA 1
ATOM 604 C C . LYS A 1 72 ? -3.070 43.616 1.979 1.00 60.09 72 LYS A C 1
ATOM 606 O O . LYS A 1 72 ? -3.420 43.291 3.116 1.00 60.09 72 LYS A O 1
ATOM 611 N N . PRO A 1 73 ? -2.085 44.496 1.737 1.00 69.00 73 PRO A N 1
ATOM 612 C CA . PRO A 1 73 ? -1.512 45.296 2.808 1.00 69.00 73 PRO A CA 1
ATOM 613 C C . PRO A 1 73 ? -2.618 46.133 3.461 1.00 69.00 73 PRO A C 1
ATOM 615 O O . PRO A 1 73 ? -3.547 46.576 2.787 1.00 69.00 73 PRO A O 1
ATOM 618 N N . VAL A 1 74 ? -2.535 46.260 4.782 1.00 71.44 74 VAL A N 1
ATOM 619 C CA . VAL A 1 74 ? -3.357 47.181 5.571 1.00 71.44 74 VAL A CA 1
ATOM 620 C C . VAL A 1 74 ? -2.682 48.547 5.486 1.00 71.44 74 VAL A C 1
ATOM 622 O O . VAL A 1 74 ? -1.467 48.608 5.683 1.00 71.44 74 VAL A O 1
ATOM 625 N N . ASP A 1 75 ? -3.457 49.576 5.139 1.00 60.62 75 ASP A N 1
ATOM 626 C CA . ASP A 1 75 ? -3.013 50.978 5.110 1.00 60.62 75 ASP A CA 1
ATOM 627 C C . ASP A 1 75 ? -2.601 51.486 6.503 1.00 60.62 75 ASP A C 1
ATOM 629 O O . ASP A 1 75 ? -3.260 51.098 7.501 1.00 60.62 75 ASP A O 1
#

pLDDT: mean 86.99, std 13.92, range [50.53, 97.69]

Foldseek 3Di:
DQCPPFDWDKDWDPPDPDIDIDIDTDQADPVRDGGDCPVVVVVVLVVQVVVCVVVVHDDPPPDPPPPPPPPDDDD

Sequence (75 aa):
MGWGEQPYIVYKHTDIERTHMHIVTIQVNANGRKINDSRRNERSVAITEKLEKKYHLHPAKRQKRVSLWQLKPVD

Organism: NCBI:txid408170

Radius of gyration: 19.36 Å; chains: 1; bounding box: 30×70×29 Å

InterPro domains:
  IPR005094 MobA/VirD2-like, nuclease domain [PF03432] (1-57)